Protein AF-A0A973RN48-F1 (afdb_monomer_lite)

pLDDT: mean 92.21, std 6.42, range [54.44, 96.81]

Radius of gyration: 13.13 Å; chains: 1; bounding box: 29×32×28 Å

Secondary structure (DSSP, 8-state):
-PPP-------TTS--S-GGGTSGGG--HHHHHHHHHHHHT-S-----HHHHHHHHHHGGG----

Foldseek 3Di:
DDDDDDDADADPVGDRPPCVVPPVVVDDPVVVVVVVVVVVVDPDDDDDPVVVVVCVVAPVPDPDD

Sequence (65 aa):
MRKIISSLFVSLDGVAEAPDTWHFPYFDDEMGNAVGTAMADCDAMLLGRVQYQEFAAYWPTSEDE

Structure (mmCIF, N/CA/C/O backbone):
data_AF-A0A973RN48-F1
#
_entry.id   AF-A0A973RN48-F1
#
loop_
_atom_site.group_PDB
_atom_site.id
_atom_site.type_symbol
_atom_site.label_atom_id
_atom_site.label_alt_id
_atom_site.label_comp_id
_atom_site.label_asym_id
_atom_site.label_entity_id
_atom_site.label_seq_id
_atom_site.pdbx_PDB_ins_code
_atom_site.Cartn_x
_atom_site.Cartn_y
_atom_site.Cartn_z
_atom_site.occupancy
_atom_site.B_iso_or_equiv
_atom_site.auth_seq_id
_atom_site.auth_comp_id
_atom_site.auth_asym_id
_atom_site.auth_atom_id
_atom_site.pdbx_PDB_model_num
ATOM 1 N N . MET A 1 1 ? -16.263 9.236 17.270 1.00 89.31 1 MET A N 1
ATOM 2 C CA . MET A 1 1 ? -16.353 8.948 15.820 1.00 89.31 1 MET A CA 1
ATOM 3 C C . MET A 1 1 ? -15.020 8.381 15.365 1.00 89.31 1 MET A C 1
ATOM 5 O O .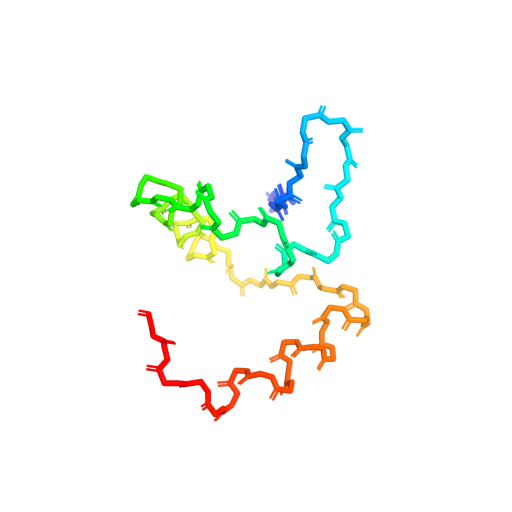 MET A 1 1 ? -14.005 8.877 15.840 1.00 89.31 1 MET A O 1
ATOM 9 N N . ARG A 1 2 ? -15.010 7.344 14.519 1.00 94.06 2 ARG A N 1
ATOM 10 C CA . ARG A 1 2 ? -13.765 6.802 13.945 1.00 94.06 2 ARG A CA 1
ATOM 11 C C . ARG A 1 2 ? -13.253 7.724 12.834 1.00 94.06 2 ARG A C 1
ATOM 13 O O . ARG A 1 2 ? -14.061 8.385 12.183 1.00 94.06 2 ARG A O 1
ATOM 20 N N . LYS A 1 3 ? -11.933 7.787 12.649 1.00 95.06 3 LYS A N 1
ATOM 21 C CA . LYS A 1 3 ? -11.311 8.524 11.541 1.00 95.06 3 LYS A CA 1
ATOM 22 C C . LYS A 1 3 ? -11.334 7.664 10.278 1.00 95.06 3 LYS A C 1
ATOM 24 O O . LYS A 1 3 ? -11.209 6.449 10.369 1.00 95.06 3 LYS A O 1
ATOM 29 N N . ILE A 1 4 ? -11.481 8.308 9.124 1.00 94.75 4 ILE A N 1
ATOM 30 C CA . ILE A 1 4 ? -11.228 7.689 7.821 1.00 94.75 4 ILE A CA 1
ATOM 31 C C . ILE A 1 4 ? -9.795 8.056 7.448 1.00 94.75 4 ILE A C 1
ATOM 33 O O . ILE A 1 4 ? -9.468 9.242 7.404 1.00 94.75 4 ILE A O 1
ATOM 37 N N . ILE A 1 5 ? -8.957 7.048 7.225 1.00 94.44 5 ILE A N 1
ATOM 38 C CA . ILE A 1 5 ? -7.565 7.216 6.806 1.00 94.44 5 ILE A CA 1
ATOM 39 C C . ILE A 1 5 ? -7.464 6.809 5.337 1.00 94.44 5 ILE A C 1
ATOM 41 O O . ILE A 1 5 ? -8.014 5.786 4.940 1.00 94.44 5 ILE A O 1
ATOM 45 N N . SER A 1 6 ? -6.787 7.630 4.535 1.00 93.31 6 SER A N 1
ATOM 46 C CA . SER A 1 6 ? -6.486 7.343 3.134 1.00 93.31 6 SER A CA 1
ATOM 47 C C . SER A 1 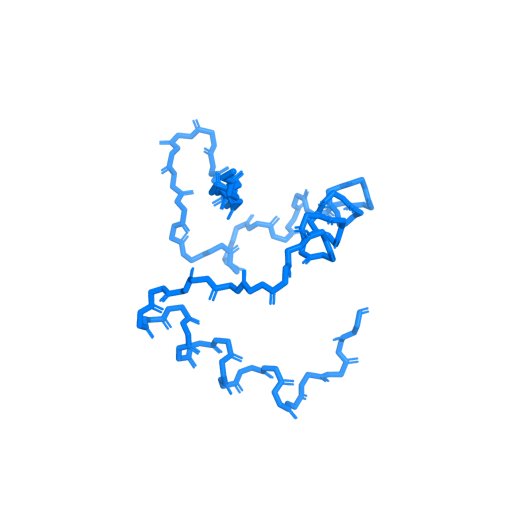6 ? -4.976 7.239 2.990 1.00 93.31 6 SER A C 1
ATOM 49 O O . SER A 1 6 ? -4.280 8.227 3.215 1.00 93.31 6 SER A O 1
ATOM 51 N N . SER A 1 7 ? -4.487 6.055 2.630 1.00 91.56 7 SER A N 1
ATOM 52 C CA . SER A 1 7 ? -3.074 5.788 2.360 1.00 91.56 7 SER A CA 1
ATOM 53 C C . SER A 1 7 ? -2.945 5.253 0.939 1.00 91.56 7 SER A C 1
ATOM 55 O O . SER A 1 7 ? -3.698 4.360 0.551 1.00 91.56 7 SER A O 1
ATOM 57 N N . LEU A 1 8 ? -2.058 5.849 0.147 1.00 91.62 8 LEU A N 1
ATOM 58 C CA . LEU A 1 8 ? -1.877 5.540 -1.268 1.00 91.62 8 LEU A CA 1
ATOM 59 C C . LEU A 1 8 ? -0.458 5.883 -1.711 1.00 91.62 8 LEU A C 1
ATOM 61 O O . LEU A 1 8 ? 0.099 6.897 -1.292 1.00 91.62 8 LEU A O 1
ATOM 65 N N . PHE A 1 9 ? 0.091 5.058 -2.598 1.00 94.19 9 PHE A N 1
ATOM 66 C CA . PHE A 1 9 ? 1.274 5.414 -3.367 1.00 94.19 9 PHE A CA 1
ATOM 67 C C . PHE A 1 9 ? 0.850 6.312 -4.526 1.00 94.19 9 PHE A C 1
ATOM 69 O O . PHE A 1 9 ? -0.080 5.984 -5.262 1.00 94.19 9 PHE A O 1
ATOM 76 N N . VAL A 1 10 ? 1.518 7.454 -4.676 1.00 95.38 10 VAL A N 1
ATOM 77 C CA . VAL A 1 10 ? 1.251 8.402 -5.758 1.00 95.38 10 VAL A CA 1
ATOM 78 C C . VAL A 1 10 ? 2.550 9.027 -6.244 1.00 95.38 10 VAL A C 1
ATOM 80 O O . VAL A 1 10 ? 3.422 9.368 -5.444 1.00 95.38 10 VAL A O 1
ATOM 83 N N . SER A 1 11 ? 2.685 9.167 -7.559 1.00 95.06 11 SER A N 1
ATOM 84 C CA . SER A 1 11 ? 3.78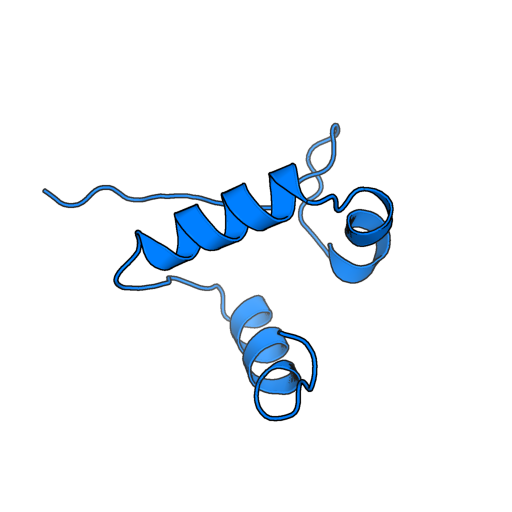4 9.910 -8.168 1.00 95.06 11 SER A CA 1
ATOM 85 C C . SER A 1 11 ? 3.676 11.413 -7.877 1.00 95.06 11 SER A C 1
ATOM 87 O O . SER A 1 11 ? 2.631 11.927 -7.470 1.00 95.06 11 SER A O 1
ATOM 89 N N . LEU A 1 12 ? 4.753 12.158 -8.141 1.00 95.19 12 LEU A N 1
ATOM 90 C CA . LEU A 1 12 ? 4.772 13.614 -7.957 1.00 95.19 12 LEU A CA 1
ATOM 91 C C . LEU A 1 12 ? 3.726 14.344 -8.823 1.00 95.19 12 LEU A C 1
ATOM 93 O O . LEU A 1 12 ? 3.215 15.388 -8.424 1.00 95.19 12 LEU A O 1
ATOM 97 N N . ASP A 1 13 ? 3.404 13.799 -9.997 1.00 96.31 13 ASP A N 1
ATOM 98 C CA . ASP A 1 13 ? 2.406 14.323 -10.932 1.00 96.31 13 ASP A CA 1
ATOM 99 C C . ASP A 1 13 ? 1.001 13.713 -10.754 1.00 96.31 13 ASP A C 1
ATOM 101 O O . ASP A 1 13 ? 0.093 14.032 -11.522 1.00 96.31 13 ASP A O 1
ATOM 105 N N . GLY A 1 14 ? 0.780 12.913 -9.703 1.00 96.12 14 GLY A N 1
ATOM 106 C CA . GLY A 1 14 ? -0.558 12.498 -9.269 1.00 96.12 14 GLY A CA 1
ATOM 107 C C . GLY A 1 14 ? -1.045 11.141 -9.787 1.00 96.12 14 GLY A C 1
ATOM 108 O O . GLY A 1 14 ? -2.242 10.863 -9.709 1.00 96.12 14 GLY A O 1
ATOM 109 N N . VAL A 1 15 ? -0.161 10.288 -10.304 1.00 95.88 15 VAL A N 1
ATOM 110 C CA . VAL A 1 15 ? -0.496 8.940 -10.788 1.00 95.88 15 VAL A CA 1
ATOM 111 C C . VAL A 1 15 ? -0.460 7.940 -9.632 1.00 95.88 15 VAL A C 1
ATOM 113 O O . VAL A 1 15 ? 0.564 7.787 -8.974 1.00 95.88 15 VAL A O 1
ATOM 116 N N . ALA A 1 16 ? -1.575 7.242 -9.402 1.00 94.38 16 ALA A N 1
ATOM 117 C CA . ALA A 1 16 ? -1.701 6.169 -8.403 1.00 94.38 16 ALA A CA 1
ATOM 118 C C . ALA A 1 16 ? -1.983 4.785 -9.027 1.00 94.38 16 ALA A C 1
ATOM 120 O O . ALA A 1 16 ? -2.120 3.792 -8.317 1.00 94.38 16 ALA A O 1
ATOM 121 N N . GLU A 1 17 ? -2.116 4.720 -10.354 1.00 93.50 17 GLU A N 1
ATOM 122 C CA . GLU A 1 17 ? -2.345 3.474 -11.089 1.00 93.50 17 GLU A CA 1
ATOM 123 C C . GLU A 1 17 ? -1.045 2.671 -11.229 1.00 93.50 17 GLU A C 1
ATOM 125 O O . GLU A 1 17 ? 0.042 3.249 -11.308 1.00 93.50 17 GLU A O 1
ATOM 130 N N . ALA A 1 18 ? -1.183 1.341 -11.270 1.00 92.06 18 ALA A N 1
ATOM 131 C CA . ALA A 1 18 ? -0.105 0.382 -11.514 1.00 92.06 18 ALA A CA 1
ATOM 132 C C . ALA A 1 18 ? 1.183 0.658 -10.701 1.00 92.06 18 ALA A C 1
ATOM 134 O O . ALA A 1 18 ? 2.268 0.749 -11.288 1.00 92.06 18 ALA A O 1
ATOM 135 N N . PRO A 1 19 ? 1.096 0.841 -9.363 1.00 92.44 19 PRO A N 1
ATOM 136 C CA . PRO A 1 19 ? 2.262 1.143 -8.532 1.00 92.44 19 PRO A CA 1
ATOM 137 C C . PRO A 1 19 ? 3.348 0.071 -8.630 1.00 92.44 19 PRO A C 1
ATOM 139 O O . PRO A 1 19 ? 4.527 0.393 -8.560 1.00 92.44 19 PRO A O 1
ATOM 142 N N . ASP A 1 20 ? 2.988 -1.180 -8.901 1.00 89.75 20 ASP A N 1
ATOM 143 C CA . ASP A 1 20 ? 3.919 -2.280 -9.154 1.00 89.75 20 ASP A CA 1
ATOM 144 C C . ASP A 1 20 ? 4.938 -1.987 -10.272 1.00 89.75 20 ASP A C 1
ATOM 146 O O . ASP A 1 20 ? 6.058 -2.496 -10.242 1.00 89.75 20 ASP A O 1
ATOM 150 N N . THR A 1 21 ? 4.594 -1.117 -11.225 1.00 94.38 21 THR A N 1
ATOM 151 C CA . THR A 1 21 ? 5.448 -0.790 -12.378 1.00 94.38 21 THR A CA 1
ATOM 152 C C . THR A 1 21 ? 6.468 0.318 -12.121 1.00 94.38 21 THR A C 1
ATOM 154 O O . THR A 1 21 ? 7.424 0.453 -12.887 1.00 94.38 21 THR A O 1
ATOM 157 N N . TRP A 1 22 ? 6.288 1.123 -11.070 1.00 94.38 22 TRP A N 1
ATOM 158 C CA . TRP A 1 22 ? 7.098 2.330 -10.855 1.00 94.38 22 TRP A CA 1
ATOM 159 C C . TRP A 1 22 ? 7.518 2.569 -9.408 1.00 94.38 22 TRP A C 1
ATOM 161 O O . TRP A 1 22 ? 8.487 3.285 -9.178 1.00 94.38 22 TRP A O 1
ATOM 171 N N . HIS A 1 23 ? 6.815 2.008 -8.430 1.00 92.88 23 HIS A N 1
ATOM 172 C CA . HIS A 1 23 ? 6.965 2.367 -7.026 1.00 92.88 23 HIS A CA 1
ATOM 173 C C . HIS A 1 23 ? 8.183 1.724 -6.356 1.00 92.88 23 HIS A C 1
ATOM 175 O O . HIS A 1 23 ? 8.900 2.395 -5.617 1.00 92.88 23 HIS A O 1
ATOM 181 N N . PHE A 1 24 ? 8.441 0.442 -6.631 1.00 92.00 24 PHE A N 1
ATOM 182 C CA . PHE A 1 24 ? 9.452 -0.348 -5.919 1.00 92.00 24 PHE A CA 1
ATOM 183 C C . PHE A 1 24 ? 10.889 0.204 -5.963 1.00 92.00 24 PHE A C 1
ATOM 185 O O . PHE A 1 24 ? 11.569 0.100 -4.945 1.00 92.00 24 PHE A O 1
ATOM 192 N N . PRO A 1 25 ? 11.372 0.850 -7.046 1.00 95.56 25 PRO A N 1
ATOM 193 C CA . PRO A 1 25 ? 12.676 1.522 -7.037 1.00 95.56 25 PRO A CA 1
ATOM 194 C C . PRO A 1 25 ? 12.823 2.647 -5.998 1.00 95.56 25 PRO A C 1
ATOM 196 O O . PRO A 1 25 ? 13.943 3.073 -5.729 1.00 95.56 25 PRO A O 1
ATOM 199 N N . TYR A 1 26 ? 11.711 3.145 -5.451 1.00 93.50 26 TYR A N 1
ATOM 200 C CA . TYR A 1 26 ? 11.663 4.199 -4.437 1.00 93.50 26 TYR A CA 1
ATOM 201 C C . TYR A 1 26 ? 11.261 3.672 -3.053 1.00 93.50 26 TYR A C 1
ATOM 203 O O . TYR A 1 26 ? 11.090 4.471 -2.136 1.00 93.50 26 TYR A O 1
ATOM 211 N N . PHE A 1 27 ? 11.067 2.358 -2.903 1.00 93.38 27 PHE A N 1
ATOM 212 C CA . PHE A 1 27 ? 10.691 1.760 -1.630 1.00 93.38 27 PHE A CA 1
ATOM 213 C C . PHE A 1 27 ? 11.916 1.625 -0.725 1.00 93.38 27 PHE A C 1
ATOM 215 O O . PHE A 1 27 ? 12.892 0.971 -1.089 1.00 93.38 27 PHE A O 1
ATOM 222 N N . ASP A 1 28 ? 11.851 2.237 0.455 1.00 95.62 28 ASP A N 1
ATOM 223 C CA . ASP A 1 28 ? 12.876 2.157 1.492 1.00 95.62 28 ASP A CA 1
ATOM 224 C C . ASP A 1 28 ? 12.289 1.731 2.849 1.00 95.62 28 ASP A C 1
ATOM 226 O O . ASP A 1 28 ? 11.073 1.583 3.018 1.00 95.62 28 ASP A O 1
ATOM 230 N N . ASP A 1 29 ? 13.175 1.512 3.823 1.00 96.44 29 ASP A N 1
ATOM 231 C CA . ASP A 1 29 ? 12.808 1.037 5.161 1.00 96.44 29 ASP A CA 1
ATOM 232 C C . ASP A 1 29 ? 11.882 2.019 5.899 1.00 96.44 29 ASP A C 1
ATOM 234 O O . ASP A 1 29 ? 10.992 1.604 6.648 1.00 96.44 29 ASP A O 1
ATOM 238 N N . GLU A 1 30 ? 12.072 3.329 5.700 1.00 96.50 30 GLU A N 1
ATOM 239 C CA . GLU A 1 30 ? 11.254 4.358 6.346 1.00 96.50 30 GLU A CA 1
ATOM 240 C C . GLU A 1 30 ? 9.816 4.301 5.829 1.00 96.50 30 GLU A C 1
ATOM 242 O O . GLU A 1 30 ? 8.860 4.274 6.614 1.00 96.50 30 GLU A O 1
ATOM 247 N N . MET A 1 31 ? 9.655 4.215 4.510 1.00 94.50 31 MET A N 1
ATOM 248 C CA . MET A 1 31 ? 8.350 4.099 3.888 1.00 94.50 31 MET A CA 1
ATOM 249 C C . MET A 1 31 ? 7.672 2.772 4.235 1.00 94.50 31 MET A C 1
ATOM 251 O O . MET A 1 31 ? 6.483 2.774 4.559 1.00 94.50 31 MET A O 1
ATOM 255 N N . GLY A 1 32 ? 8.409 1.657 4.240 1.00 93.88 32 GLY A N 1
ATOM 256 C CA . GLY A 1 32 ? 7.881 0.359 4.662 1.00 93.88 32 GLY A CA 1
ATOM 257 C C . GLY A 1 32 ? 7.337 0.386 6.090 1.00 93.88 32 GLY A C 1
ATOM 258 O O . GLY A 1 32 ? 6.209 -0.048 6.334 1.00 93.88 32 GLY A O 1
ATOM 259 N N . ASN A 1 33 ? 8.072 0.998 7.021 1.00 96.00 33 ASN A N 1
ATOM 260 C CA . ASN A 1 33 ? 7.615 1.172 8.399 1.00 96.00 33 ASN A CA 1
ATOM 261 C C . ASN A 1 33 ? 6.363 2.065 8.498 1.00 96.00 33 ASN A C 1
ATOM 263 O O . ASN A 1 33 ? 5.439 1.768 9.261 1.00 96.00 33 ASN A O 1
ATOM 267 N N . ALA A 1 34 ? 6.293 3.141 7.708 1.00 94.00 34 ALA A N 1
ATOM 268 C CA . ALA A 1 34 ? 5.124 4.018 7.668 1.00 94.00 34 ALA A CA 1
ATOM 269 C C . ALA A 1 34 ? 3.872 3.295 7.135 1.00 94.00 34 ALA A C 1
ATOM 271 O O . ALA A 1 34 ? 2.797 3.409 7.731 1.00 94.00 34 ALA A O 1
ATOM 272 N N . VAL A 1 35 ? 4.010 2.519 6.053 1.00 93.12 35 VAL A N 1
ATOM 273 C CA . VAL A 1 35 ? 2.925 1.706 5.476 1.00 93.12 35 VAL A CA 1
ATOM 274 C C . VAL A 1 35 ? 2.467 0.642 6.472 1.00 93.12 35 VAL A C 1
ATOM 276 O O . VAL A 1 35 ? 1.269 0.545 6.748 1.00 93.12 35 VAL A O 1
ATOM 279 N N . GLY A 1 36 ? 3.409 -0.096 7.067 1.00 93.25 36 GLY A N 1
ATOM 280 C CA . GLY A 1 36 ? 3.119 -1.129 8.061 1.00 93.25 36 GLY A CA 1
ATOM 281 C C . GLY A 1 36 ? 2.388 -0.575 9.285 1.00 93.25 36 GLY A C 1
ATOM 282 O O . GLY A 1 36 ? 1.361 -1.119 9.687 1.00 93.25 36 GLY A O 1
ATOM 283 N N . THR A 1 37 ? 2.847 0.558 9.826 1.00 94.50 37 THR A N 1
ATOM 284 C CA . THR A 1 37 ? 2.193 1.231 10.963 1.00 94.50 37 THR A CA 1
ATOM 285 C C . THR A 1 37 ? 0.775 1.678 10.605 1.00 94.50 37 THR A C 1
ATOM 287 O O . THR A 1 37 ? -0.166 1.408 11.349 1.00 94.50 37 THR A O 1
ATOM 290 N N . ALA A 1 38 ? 0.588 2.310 9.441 1.00 92.25 38 ALA A N 1
ATOM 291 C CA . ALA A 1 38 ? -0.726 2.778 9.003 1.00 92.25 38 ALA A CA 1
ATOM 292 C C . ALA A 1 38 ? -1.731 1.628 8.816 1.00 92.25 38 ALA A C 1
ATOM 294 O O . ALA A 1 38 ? -2.913 1.793 9.125 1.00 92.25 38 ALA A O 1
ATOM 295 N N . MET A 1 39 ? -1.271 0.473 8.325 1.00 92.06 39 MET A N 1
ATOM 296 C CA . MET A 1 39 ? -2.095 -0.732 8.215 1.00 92.06 39 MET A CA 1
ATOM 297 C C . MET A 1 39 ? -2.412 -1.330 9.591 1.00 92.06 39 MET A C 1
ATOM 299 O O . MET A 1 39 ? -3.571 -1.650 9.844 1.00 92.06 39 MET A O 1
ATOM 303 N N .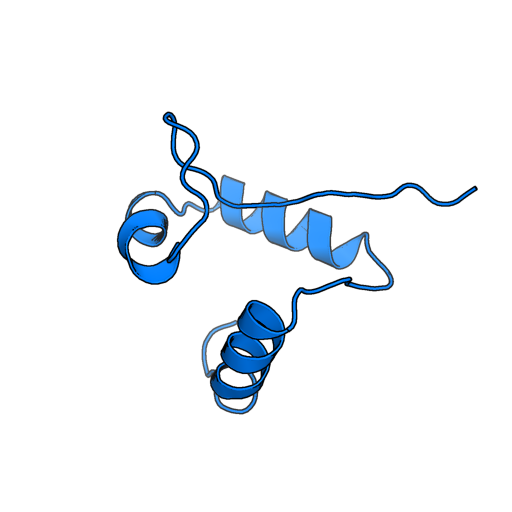 ALA A 1 40 ? -1.425 -1.435 10.489 1.00 94.25 40 ALA A N 1
ATOM 304 C CA . ALA A 1 40 ? -1.599 -1.994 11.833 1.00 94.25 40 ALA A CA 1
ATOM 305 C C . ALA A 1 40 ? -2.544 -1.164 12.723 1.00 94.25 40 ALA A C 1
ATOM 307 O O . ALA A 1 40 ? -3.280 -1.729 13.530 1.00 94.25 40 ALA A O 1
ATOM 308 N N . ASP A 1 41 ? -2.569 0.159 12.545 1.00 94.75 41 ASP A N 1
ATOM 309 C CA . ASP A 1 41 ? -3.465 1.072 13.267 1.00 94.75 41 ASP A CA 1
ATOM 310 C C . ASP A 1 41 ? -4.932 1.007 12.786 1.00 94.75 41 ASP A C 1
ATOM 312 O O . ASP A 1 41 ? -5.817 1.634 13.383 1.00 94.75 41 ASP A O 1
ATOM 316 N N . CYS A 1 42 ? -5.216 0.280 11.697 1.00 94.88 42 CYS A N 1
ATOM 317 C CA . CYS A 1 42 ? -6.544 0.184 11.098 1.00 94.88 42 CYS A CA 1
ATOM 318 C C . CYS A 1 42 ? -7.186 -1.196 11.318 1.00 94.88 42 CYS A C 1
ATOM 320 O O . CYS A 1 42 ? -6.776 -2.191 10.733 1.00 94.88 42 CYS A O 1
ATOM 322 N N . ASP A 1 43 ? -8.306 -1.236 12.050 1.00 94.88 43 ASP A N 1
ATOM 323 C CA . ASP A 1 43 ? -9.081 -2.472 12.279 1.00 94.88 43 ASP A CA 1
ATOM 324 C C . ASP A 1 43 ? -9.776 -3.024 11.011 1.00 94.88 43 ASP A C 1
ATOM 326 O O . ASP A 1 43 ? -10.296 -4.142 11.012 1.00 94.88 43 ASP A O 1
ATOM 330 N N . ALA A 1 44 ? -9.893 -2.214 9.953 1.00 94.44 44 ALA A N 1
ATOM 331 C CA . ALA A 1 44 ? -10.592 -2.564 8.719 1.00 94.44 44 ALA A CA 1
ATOM 332 C C . ALA A 1 44 ? -10.041 -1.792 7.512 1.00 94.44 44 ALA A C 1
ATOM 334 O O . ALA A 1 44 ? -9.697 -0.615 7.625 1.00 94.44 44 ALA A O 1
ATOM 335 N N . MET A 1 45 ? -10.050 -2.434 6.339 1.00 93.00 45 MET A N 1
ATOM 336 C CA . MET A 1 45 ? -9.666 -1.826 5.062 1.00 93.00 45 MET A CA 1
ATOM 337 C C . MET A 1 45 ? -10.865 -1.712 4.117 1.00 93.00 45 MET A C 1
ATOM 339 O O . MET A 1 45 ? -11.697 -2.616 4.033 1.00 93.00 45 MET A O 1
ATOM 343 N N . LEU A 1 46 ? -10.934 -0.606 3.375 1.00 94.75 46 LEU A N 1
ATOM 344 C CA . LEU A 1 46 ? -11.892 -0.401 2.291 1.00 94.75 46 LEU A CA 1
ATOM 345 C C . LEU A 1 46 ? -11.129 -0.362 0.968 1.00 94.75 46 LEU A C 1
ATOM 347 O O . LEU A 1 46 ? -10.335 0.547 0.749 1.00 94.75 46 LEU A O 1
ATOM 351 N N . LEU A 1 47 ? -11.392 -1.332 0.094 1.00 94.44 47 LEU A N 1
ATOM 352 C CA . LEU A 1 47 ? -10.723 -1.462 -1.200 1.00 94.44 47 LEU A CA 1
ATOM 353 C C . LEU A 1 47 ? -11.726 -1.343 -2.347 1.00 94.44 47 LEU A C 1
ATOM 355 O O . LEU A 1 47 ? -12.870 -1.795 -2.252 1.00 94.44 47 LEU A O 1
ATOM 359 N N . GLY A 1 48 ? -11.277 -0.763 -3.460 1.00 95.12 48 GLY A N 1
ATOM 360 C CA . GLY A 1 48 ? -12.003 -0.843 -4.724 1.00 95.12 48 GLY A CA 1
ATOM 361 C C . GLY A 1 48 ? -12.000 -2.273 -5.275 1.00 95.12 48 GLY A C 1
ATOM 362 O O . 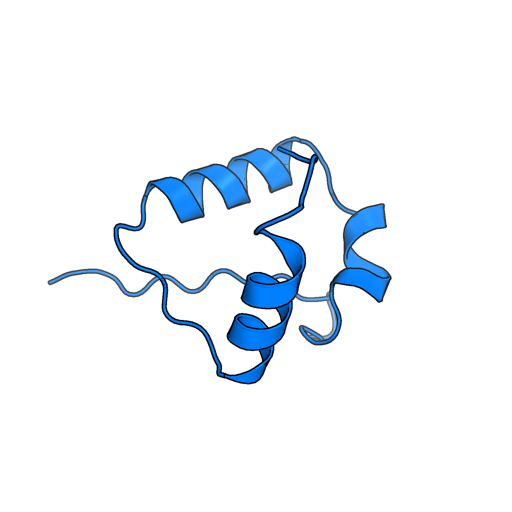GLY A 1 48 ? -11.104 -3.062 -4.983 1.00 95.12 48 GLY A O 1
ATOM 363 N N . ARG A 1 49 ? -12.985 -2.609 -6.120 1.00 96.81 49 ARG A N 1
ATOM 364 C CA . ARG A 1 49 ? -13.131 -3.961 -6.700 1.00 96.81 49 ARG A CA 1
ATOM 365 C C . ARG A 1 49 ? -11.856 -4.467 -7.386 1.00 96.81 49 ARG A C 1
ATOM 367 O O . ARG A 1 49 ? -11.510 -5.624 -7.197 1.00 96.81 49 ARG A O 1
ATOM 374 N N . VAL A 1 50 ? -11.208 -3.625 -8.195 1.00 93.62 50 VAL A N 1
ATOM 375 C CA . VAL A 1 50 ? -10.024 -4.007 -8.989 1.00 93.62 50 VAL A CA 1
ATOM 376 C C . VAL A 1 50 ? -8.845 -4.325 -8.070 1.00 93.62 50 VAL A C 1
ATOM 378 O O . VAL A 1 50 ? -8.359 -5.449 -8.083 1.00 93.62 50 VAL A O 1
ATOM 381 N N . GLN A 1 51 ? -8.499 -3.397 -7.174 1.00 91.56 51 GLN A N 1
ATOM 382 C CA . GLN A 1 51 ? -7.430 -3.595 -6.193 1.00 91.56 51 GLN A CA 1
ATOM 383 C C . GLN A 1 51 ? -7.673 -4.821 -5.299 1.00 91.56 51 GLN A C 1
ATOM 385 O O . GLN A 1 51 ? -6.751 -5.583 -5.023 1.00 91.56 51 GLN A O 1
ATOM 390 N N . TYR A 1 52 ? -8.920 -5.058 -4.872 1.00 94.31 52 TYR A N 1
ATOM 391 C CA . TYR A 1 52 ? -9.259 -6.263 -4.113 1.00 94.31 52 TYR A CA 1
ATOM 392 C C . TYR A 1 52 ? -8.957 -7.546 -4.899 1.00 94.31 52 TYR A C 1
ATOM 394 O O . TYR A 1 52 ? -8.417 -8.490 -4.331 1.00 94.31 52 TYR A O 1
ATOM 402 N N . GLN A 1 53 ? -9.295 -7.593 -6.192 1.00 95.44 53 GLN A N 1
ATOM 403 C CA . GLN A 1 53 ? -9.060 -8.771 -7.031 1.00 95.44 53 GLN A CA 1
ATOM 404 C C . GLN A 1 53 ? -7.568 -9.053 -7.226 1.00 95.44 53 GLN A C 1
ATOM 406 O O . GLN A 1 53 ? -7.163 -10.210 -7.149 1.00 95.44 53 GLN A O 1
ATOM 411 N N . GLU A 1 54 ? -6.760 -8.015 -7.429 1.00 91.19 54 GLU A N 1
ATOM 412 C CA . GLU A 1 54 ? -5.302 -8.132 -7.547 1.00 91.19 54 GLU A CA 1
ATOM 413 C C . GLU A 1 54 ? -4.684 -8.656 -6.245 1.00 91.19 54 GLU A C 1
ATOM 415 O O . GLU A 1 54 ? -3.949 -9.643 -6.250 1.00 91.19 54 GLU A O 1
ATOM 420 N N . PHE A 1 55 ? -5.056 -8.065 -5.107 1.00 90.31 55 PHE A N 1
ATOM 421 C CA . PHE A 1 55 ? -4.529 -8.454 -3.797 1.00 90.31 55 PHE A CA 1
ATOM 422 C C . PHE A 1 55 ? -4.952 -9.875 -3.417 1.00 90.31 55 PHE A C 1
ATOM 424 O O . PHE A 1 55 ? -4.131 -10.661 -2.948 1.00 90.31 55 PHE A O 1
ATOM 431 N N . ALA A 1 56 ? -6.220 -10.225 -3.641 1.00 93.38 56 ALA A N 1
ATOM 432 C CA . ALA A 1 56 ? -6.736 -11.560 -3.357 1.00 93.38 56 ALA A CA 1
ATOM 433 C C . ALA A 1 56 ? -6.082 -12.645 -4.227 1.00 93.38 56 ALA A C 1
ATOM 435 O O . ALA A 1 56 ? -6.042 -13.798 -3.809 1.00 93.38 56 ALA A O 1
ATOM 436 N N . ALA A 1 57 ? -5.580 -12.296 -5.415 1.00 91.75 57 ALA A N 1
ATOM 437 C CA . ALA A 1 57 ? -4.834 -13.217 -6.267 1.00 91.75 57 ALA A CA 1
ATOM 438 C C . ALA A 1 57 ? -3.368 -13.379 -5.829 1.00 91.75 57 ALA A C 1
ATOM 440 O O . ALA A 1 57 ? -2.820 -14.466 -5.982 1.00 91.75 57 ALA A O 1
ATOM 441 N N . TYR A 1 58 ? -2.748 -12.324 -5.289 1.00 88.81 58 TYR A N 1
ATOM 442 C CA . TYR A 1 58 ? -1.330 -12.308 -4.913 1.00 88.81 58 TYR A CA 1
ATOM 443 C C . TYR A 1 58 ? -1.057 -12.910 -3.524 1.00 88.81 58 TYR A C 1
ATOM 445 O O . TYR A 1 58 ? -0.269 -13.843 -3.380 1.00 88.81 58 TYR A O 1
ATOM 453 N N . TRP A 1 59 ? -1.729 -12.395 -2.489 1.00 88.06 59 TRP A N 1
ATOM 454 C CA . TRP A 1 59 ? -1.374 -12.668 -1.092 1.00 88.06 59 TRP A CA 1
ATOM 455 C C . TRP A 1 59 ? -1.488 -14.127 -0.628 1.00 88.06 59 TRP A C 1
ATOM 457 O O . TRP A 1 59 ? -0.641 -14.534 0.162 1.00 88.06 59 TRP A O 1
ATOM 467 N N . PRO A 1 60 ? -2.459 -14.950 -1.077 1.00 89.94 60 PRO A N 1
ATOM 468 C CA . PRO A 1 60 ? -2.586 -16.324 -0.583 1.00 89.94 60 PRO A CA 1
ATOM 469 C C . PRO A 1 60 ? -1.363 -17.219 -0.825 1.00 89.94 60 PRO A C 1
ATOM 471 O O . PRO A 1 60 ? -1.257 -18.270 -0.197 1.00 89.94 60 PRO A O 1
ATOM 474 N N . THR A 1 61 ? -0.478 -16.839 -1.750 1.00 89.94 61 THR A N 1
ATOM 475 C CA . THR A 1 61 ? 0.726 -17.598 -2.119 1.00 89.94 61 THR A CA 1
ATOM 476 C C . THR A 1 61 ? 2.007 -16.770 -2.037 1.00 89.94 61 THR A C 1
ATOM 478 O O . THR A 1 61 ? 3.035 -17.225 -2.527 1.00 89.94 61 THR A O 1
ATOM 481 N N . SER A 1 62 ? 1.950 -15.555 -1.484 1.00 83.94 62 SER A N 1
ATOM 482 C CA . SER A 1 62 ? 3.141 -14.717 -1.321 1.00 83.94 62 SER A CA 1
ATOM 483 C C . SER A 1 62 ? 4.076 -15.341 -0.286 1.00 83.94 62 SER A C 1
ATOM 485 O O . SER A 1 62 ? 3.627 -15.727 0.793 1.00 83.94 62 SER A O 1
ATOM 487 N N . GLU A 1 63 ? 5.363 -15.442 -0.619 1.00 81.25 63 GLU A N 1
ATOM 488 C CA . GLU A 1 63 ? 6.429 -15.823 0.324 1.00 81.25 63 GLU A CA 1
ATOM 489 C C . GLU A 1 63 ? 7.113 -14.594 0.944 1.00 81.25 63 GLU A C 1
ATOM 491 O O . GLU A 1 63 ? 7.906 -14.736 1.873 1.00 81.25 63 GLU A O 1
ATOM 496 N N . ASP A 1 64 ? 6.788 -13.401 0.439 1.00 65.75 64 ASP A N 1
ATOM 497 C CA . ASP A 1 64 ? 7.276 -12.131 0.961 1.00 65.75 64 ASP A 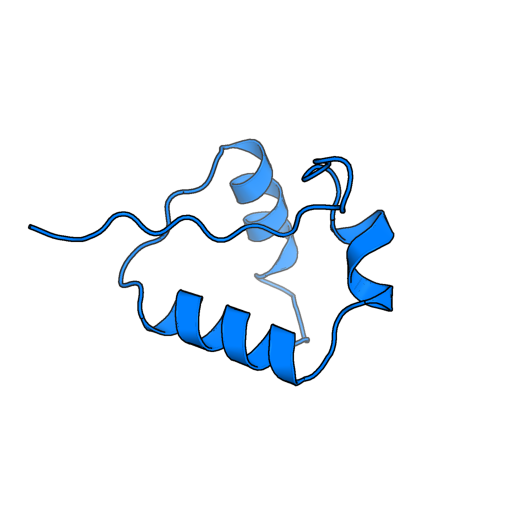CA 1
ATOM 498 C C . ASP A 1 64 ? 6.429 -11.696 2.171 1.00 65.75 64 ASP A C 1
ATOM 500 O O . ASP A 1 64 ? 5.202 -11.569 2.058 1.00 65.75 64 ASP A O 1
ATOM 504 N N . GLU A 1 65 ? 7.111 -11.461 3.298 1.00 54.44 65 GLU A N 1
ATOM 505 C CA . GLU A 1 65 ? 6.664 -10.664 4.455 1.00 54.44 65 GLU A CA 1
ATOM 506 C C . GLU A 1 65 ? 7.491 -9.377 4.552 1.00 54.44 65 GLU A C 1
ATOM 508 O O . GLU A 1 65 ? 8.742 -9.476 4.580 1.00 54.44 65 GLU A O 1
#